Protein AF-A0A662T9D9-F1 (afdb_monomer)

Mean predicted aligned error: 6.35 Å

Foldseek 3Di:
DDPDPDPPDDDDFKDKDKDKDFPPPPPVVVLVVCVVPDPFFPDKDKDFPADDPGITIMIIMTGGD

Solvent-accessible surface area (backbone atoms only — not comparable to full-atom values): 4051 Å² total; per-residue (Å²): 136,84,84,76,79,76,83,80,77,83,69,76,46,68,50,78,44,82,43,82,42,52,65,74,66,44,76,66,58,48,51,49,52,48,52,75,72,38,88,51,51,77,46,77,48,74,47,80,77,45,81,58,95,71,35,30,33,30,41,37,39,42,31,30,112

Radius of gyration: 16.7 Å; Cα contacts (8 Å, |Δi|>4): 92; chains: 1; bounding box: 27×21×58 Å

Structure (mmCIF, N/CA/C/O backbone):
data_AF-A0A662T9D9-F1
#
_entry.id   AF-A0A662T9D9-F1
#
loop_
_atom_site.group_PDB
_atom_site.id
_atom_site.type_symbol
_atom_site.label_atom_id
_atom_site.label_alt_id
_atom_site.label_comp_id
_atom_site.label_asym_id
_atom_site.label_entity_id
_atom_site.label_seq_id
_atom_site.pdbx_PDB_ins_code
_atom_site.Cartn_x
_atom_site.Cartn_y
_atom_site.Cartn_z
_atom_site.occupancy
_atom_site.B_iso_or_equiv
_atom_site.auth_seq_id
_atom_site.auth_comp_id
_atom_site.auth_asym_id
_atom_site.auth_atom_id
_atom_site.pdbx_PDB_model_num
ATOM 1 N N . MET A 1 1 ? 13.667 -11.723 -46.086 1.00 41.22 1 MET A N 1
ATOM 2 C CA . MET A 1 1 ? 13.906 -11.245 -44.706 1.00 41.22 1 MET A CA 1
ATOM 3 C C . MET A 1 1 ? 12.669 -10.469 -44.287 1.00 41.22 1 MET A C 1
ATOM 5 O O . MET A 1 1 ? 12.425 -9.414 -44.852 1.00 41.22 1 MET A O 1
ATOM 9 N N . ILE A 1 2 ? 11.824 -11.030 -43.423 1.00 39.72 2 ILE A N 1
ATOM 10 C CA . ILE A 1 2 ? 10.602 -10.354 -42.963 1.00 39.72 2 ILE A CA 1
ATOM 11 C C . ILE A 1 2 ? 10.957 -9.664 -41.646 1.00 39.72 2 ILE A C 1
ATOM 13 O O . ILE A 1 2 ? 11.307 -10.336 -40.677 1.00 39.72 2 ILE A O 1
ATOM 17 N N . ILE A 1 3 ? 10.930 -8.331 -41.633 1.00 52.38 3 ILE A N 1
ATOM 18 C CA . ILE A 1 3 ? 11.150 -7.535 -40.424 1.00 52.38 3 ILE A CA 1
ATOM 19 C C . ILE A 1 3 ? 9.877 -7.650 -39.588 1.00 52.38 3 ILE A C 1
ATOM 21 O O . ILE A 1 3 ? 8.834 -7.102 -39.938 1.00 52.38 3 ILE A O 1
ATOM 25 N N . LYS A 1 4 ? 9.952 -8.413 -38.499 1.00 55.31 4 LYS A N 1
ATOM 26 C CA . LYS A 1 4 ? 8.879 -8.516 -37.513 1.00 55.31 4 LYS A CA 1
ATOM 27 C C . LYS A 1 4 ? 8.908 -7.229 -36.686 1.00 55.31 4 LYS A C 1
ATOM 29 O O . LYS A 1 4 ? 9.787 -7.060 -35.846 1.00 55.31 4 LYS A O 1
ATOM 34 N N . VAL A 1 5 ? 8.004 -6.294 -36.970 1.00 63.06 5 VAL A N 1
ATOM 35 C CA . VAL A 1 5 ? 7.802 -5.113 -36.121 1.00 63.06 5 VAL A CA 1
ATOM 36 C C . VAL A 1 5 ? 7.252 -5.626 -34.793 1.00 63.06 5 VAL A C 1
ATOM 38 O O . VAL A 1 5 ? 6.166 -6.196 -34.750 1.00 63.06 5 VAL A O 1
ATOM 41 N N . ALA A 1 6 ? 8.045 -5.523 -33.728 1.00 61.94 6 ALA A N 1
ATOM 42 C CA . ALA A 1 6 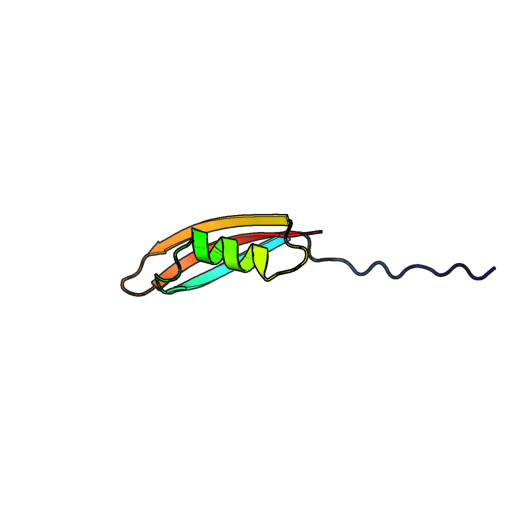? 7.610 -5.914 -32.397 1.00 61.94 6 ALA A CA 1
ATOM 43 C C . ALA A 1 6 ? 6.512 -4.947 -31.937 1.00 61.94 6 ALA A C 1
ATOM 45 O O . ALA A 1 6 ? 6.750 -3.741 -31.841 1.00 61.94 6 ALA A O 1
ATOM 46 N N . GLU A 1 7 ? 5.316 -5.464 -31.664 1.00 61.25 7 GLU A N 1
ATOM 47 C CA . GLU A 1 7 ? 4.256 -4.681 -31.035 1.00 61.25 7 GLU A CA 1
ATOM 48 C C . GLU A 1 7 ? 4.725 -4.248 -29.643 1.00 61.25 7 GLU A C 1
ATOM 50 O O . GLU A 1 7 ? 4.892 -5.054 -28.725 1.00 61.25 7 GLU A O 1
ATOM 55 N N . LYS A 1 8 ? 5.003 -2.952 -29.488 1.00 59.69 8 LYS A N 1
ATOM 56 C CA . LYS A 1 8 ? 5.379 -2.368 -28.203 1.00 59.69 8 LYS A CA 1
ATOM 57 C C . LYS A 1 8 ? 4.104 -2.148 -27.394 1.00 59.69 8 LYS A C 1
ATOM 59 O O . LYS A 1 8 ? 3.539 -1.058 -27.411 1.00 59.69 8 LYS A O 1
ATOM 64 N N . HIS A 1 9 ? 3.643 -3.180 -26.693 1.00 63.41 9 HIS A N 1
ATOM 65 C CA . HIS A 1 9 ? 2.587 -3.008 -25.699 1.00 63.41 9 HIS A CA 1
ATOM 66 C C . HIS A 1 9 ? 3.083 -2.034 -24.625 1.00 63.41 9 HIS A C 1
ATOM 68 O O . HIS A 1 9 ? 4.091 -2.282 -23.958 1.00 63.41 9 HIS A O 1
ATOM 74 N N . SER A 1 10 ? 2.411 -0.888 -24.499 1.00 73.56 10 SER A N 1
ATOM 75 C CA . SER A 1 10 ? 2.717 0.079 -23.449 1.00 73.56 10 SER A CA 1
ATOM 76 C C . SER A 1 10 ? 2.394 -0.552 -22.101 1.00 73.56 10 SER A C 1
ATOM 78 O O . SER A 1 10 ? 1.250 -0.921 -21.845 1.00 73.56 10 SER A O 1
ATOM 80 N N . LYS A 1 11 ? 3.401 -0.686 -21.244 1.00 84.06 11 LYS A N 1
ATOM 81 C CA . LYS A 1 11 ? 3.223 -1.163 -19.874 1.00 84.06 11 LYS A CA 1
ATOM 82 C C . LYS A 1 11 ? 2.822 -0.005 -18.963 1.00 84.06 11 LYS A C 1
ATOM 84 O O . LYS A 1 11 ? 3.281 1.122 -19.159 1.00 84.06 11 LYS A O 1
ATOM 89 N N . ILE A 1 12 ? 1.995 -0.282 -17.958 1.00 89.94 12 ILE A N 1
ATOM 90 C CA . ILE A 1 12 ? 1.674 0.687 -16.904 1.00 89.94 12 ILE A CA 1
ATOM 91 C C . ILE A 1 12 ? 2.945 0.905 -16.078 1.00 89.94 12 ILE A C 1
ATOM 93 O O . ILE A 1 12 ? 3.479 -0.036 -15.500 1.00 89.94 12 ILE A O 1
ATOM 97 N N . ARG A 1 13 ? 3.451 2.142 -16.074 1.00 93.88 13 ARG A N 1
ATOM 98 C CA . ARG A 1 13 ? 4.698 2.519 -15.385 1.00 93.88 13 ARG A CA 1
ATOM 99 C C . ARG A 1 13 ? 4.476 3.078 -13.990 1.00 93.88 13 ARG A C 1
ATOM 101 O O . ARG A 1 13 ? 5.335 2.942 -13.126 1.00 93.88 13 ARG A O 1
ATOM 108 N N . TYR A 1 14 ? 3.358 3.765 -13.813 1.00 96.06 14 TYR A N 1
ATOM 109 C CA . TYR A 1 14 ? 3.032 4.490 -12.603 1.00 96.06 14 TYR A CA 1
ATOM 110 C C . TYR A 1 14 ? 1.522 4.540 -12.440 1.00 96.06 14 TYR A C 1
ATOM 112 O O . TYR A 1 14 ? 0.804 4.760 -13.421 1.00 96.06 14 TYR A O 1
ATOM 120 N N . LEU A 1 15 ? 1.056 4.333 -11.216 1.00 95.94 15 LEU A N 1
ATOM 121 C CA . LEU A 1 15 ? -0.353 4.378 -10.888 1.00 95.94 15 LE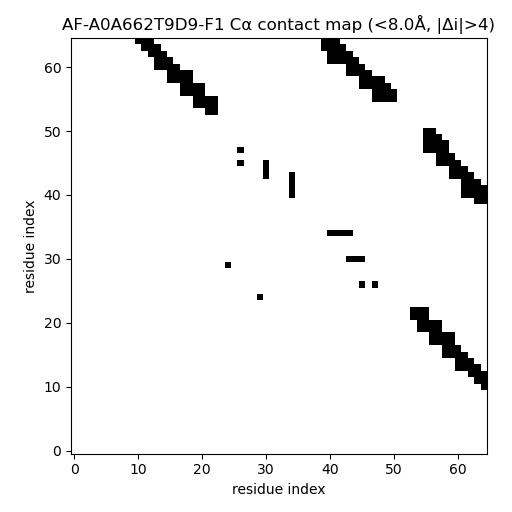U A CA 1
ATOM 122 C C . LEU A 1 15 ? -0.534 4.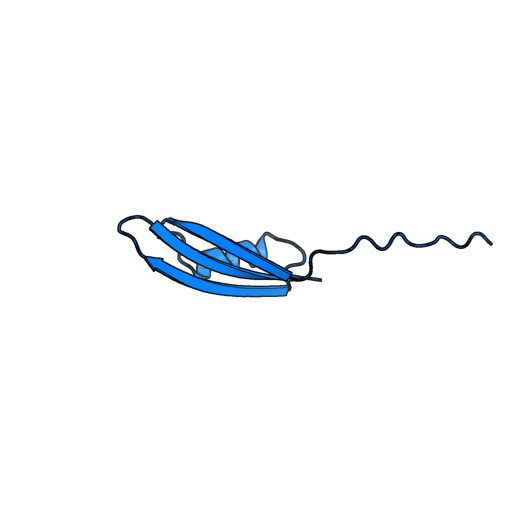884 -9.455 1.00 95.94 15 LEU A C 1
ATOM 124 O O . LEU A 1 15 ? 0.205 4.486 -8.558 1.00 95.94 15 LEU A O 1
ATOM 128 N N . THR A 1 16 ? -1.517 5.753 -9.247 1.00 97.94 16 THR A N 1
ATOM 129 C CA . THR A 1 16 ? -1.908 6.239 -7.921 1.00 97.94 16 THR A CA 1
ATOM 130 C C . THR A 1 16 ? -3.310 5.731 -7.621 1.00 97.94 16 THR A C 1
ATOM 132 O O . THR A 1 16 ? -4.226 5.957 -8.411 1.00 97.94 16 THR A O 1
ATOM 135 N N . LEU A 1 17 ? -3.467 5.037 -6.498 1.00 98.06 17 LEU A N 1
ATOM 136 C CA . LEU A 1 17 ? -4.734 4.503 -6.010 1.00 98.06 17 LEU A CA 1
ATOM 137 C C . LEU A 1 17 ? -5.164 5.239 -4.753 1.00 98.06 17 LEU A C 1
ATOM 139 O O . LEU A 1 17 ? -4.341 5.506 -3.879 1.00 98.06 17 LEU A O 1
ATOM 143 N N . ASP A 1 18 ? -6.461 5.490 -4.666 1.00 98.12 18 ASP A N 1
ATOM 144 C CA . ASP A 1 18 ? -7.155 5.817 -3.428 1.00 98.12 18 ASP A CA 1
ATOM 145 C C . ASP A 1 18 ? -7.864 4.541 -2.955 1.00 98.12 18 ASP A C 1
ATOM 147 O O . ASP A 1 18 ? -8.582 3.907 -3.737 1.00 98.12 18 ASP A O 1
ATOM 151 N N . ILE A 1 19 ? -7.566 4.090 -1.738 1.00 98.06 19 ILE A N 1
ATOM 152 C CA . ILE A 1 19 ? -7.970 2.776 -1.231 1.00 98.06 19 ILE A CA 1
ATOM 153 C C . ILE A 1 19 ? -8.569 2.950 0.162 1.00 98.06 19 ILE A C 1
ATOM 155 O O . ILE A 1 19 ? -7.876 3.363 1.085 1.00 98.06 19 ILE A O 1
ATOM 159 N N . LEU A 1 20 ? -9.823 2.534 0.332 1.00 98.25 20 LEU A N 1
ATOM 160 C CA . LEU A 1 20 ? -10.446 2.343 1.640 1.00 98.25 20 LEU A CA 1
ATOM 161 C C . LEU A 1 20 ? -10.251 0.889 2.077 1.00 98.25 20 LEU A C 1
ATOM 163 O O . LEU A 1 20 ? -10.651 -0.033 1.359 1.00 98.25 20 LEU A O 1
ATOM 167 N N . LYS A 1 21 ? -9.656 0.667 3.249 1.00 97.31 21 LYS A N 1
ATOM 168 C CA . LYS A 1 21 ? -9.445 -0.679 3.795 1.00 97.31 21 LYS A CA 1
ATOM 169 C C . LYS A 1 21 ? -9.739 -0.733 5.299 1.00 97.31 21 LYS A C 1
ATOM 171 O O . LYS A 1 21 ? -9.700 0.299 5.960 1.00 97.31 21 LYS A O 1
ATOM 176 N N . PRO A 1 22 ? -10.016 -1.916 5.871 1.00 98.12 22 PRO A N 1
ATOM 177 C CA . PRO A 1 22 ? -10.011 -2.083 7.322 1.00 98.12 22 PRO A CA 1
ATOM 178 C C . PRO A 1 22 ? -8.606 -1.867 7.911 1.00 98.12 22 PRO A C 1
ATOM 180 O O . PRO A 1 22 ? -7.596 -1.908 7.198 1.00 98.12 22 PRO A O 1
ATOM 183 N N . HIS A 1 23 ? -8.535 -1.712 9.235 1.00 97.12 23 HIS A N 1
ATOM 184 C CA . HIS A 1 23 ? -7.268 -1.534 9.965 1.00 97.12 23 HIS A CA 1
ATOM 185 C C . HIS A 1 23 ? -6.301 -2.721 9.837 1.00 97.12 23 HIS A C 1
ATOM 187 O O . HIS A 1 23 ? -5.091 -2.535 9.913 1.00 97.12 23 HIS A O 1
ATOM 193 N N . PHE A 1 24 ? -6.817 -3.935 9.616 1.00 96.88 24 PHE A N 1
ATOM 194 C CA . PHE A 1 24 ? -6.008 -5.139 9.409 1.00 96.88 24 PHE A CA 1
ATOM 195 C C . PHE A 1 24 ? -6.200 -5.706 7.989 1.00 96.88 24 PHE A C 1
ATOM 197 O O . PHE A 1 24 ? -7.348 -5.914 7.586 1.00 96.88 24 PHE A O 1
ATOM 204 N N . PRO A 1 25 ? -5.126 -6.029 7.241 1.00 96.94 25 PRO A N 1
ATOM 205 C CA . PRO A 1 25 ? -3.709 -5.901 7.609 1.00 96.94 25 PRO A CA 1
ATOM 206 C C . PRO A 1 25 ? -3.254 -4.438 7.710 1.00 96.94 25 PRO A C 1
ATOM 208 O O . PRO A 1 25 ? -3.875 -3.554 7.109 1.00 96.94 25 PRO A O 1
ATOM 211 N N . ASP A 1 26 ? -2.179 -4.192 8.466 1.00 96.50 26 ASP A N 1
ATOM 212 C CA . ASP A 1 26 ? -1.615 -2.846 8.588 1.00 96.50 26 ASP A CA 1
ATOM 213 C C . ASP A 1 26 ? -1.027 -2.352 7.254 1.00 96.50 26 ASP A C 1
ATOM 215 O O . ASP A 1 26 ? -0.903 -3.097 6.277 1.00 96.50 26 ASP A O 1
ATOM 219 N N . ILE A 1 27 ? -0.698 -1.063 7.183 1.00 95.88 27 ILE A N 1
ATOM 220 C CA . ILE A 1 27 ? -0.210 -0.426 5.955 1.00 95.88 27 ILE A CA 1
ATOM 221 C C . ILE A 1 27 ? 1.082 -1.055 5.397 1.00 95.88 27 ILE A C 1
ATOM 223 O O . ILE A 1 27 ? 1.262 -1.089 4.173 1.00 95.88 27 ILE A O 1
ATOM 227 N N . VAL A 1 28 ? 1.976 -1.558 6.255 1.00 96.50 28 VAL A N 1
ATOM 228 C CA . VAL A 1 28 ? 3.260 -2.152 5.851 1.00 96.50 28 VAL A CA 1
ATOM 229 C C . VAL A 1 28 ? 3.027 -3.547 5.287 1.00 96.50 28 VAL A C 1
ATOM 231 O O . VAL A 1 28 ? 3.510 -3.849 4.190 1.00 96.50 28 VAL A O 1
ATOM 234 N N . ASP A 1 29 ? 2.232 -4.358 5.982 1.00 98.00 29 ASP A N 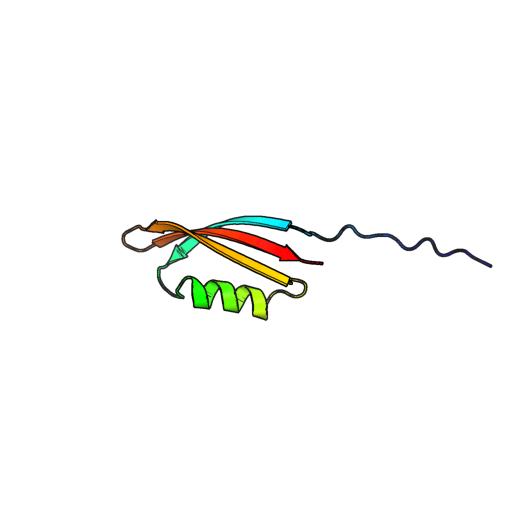1
ATOM 235 C CA . ASP A 1 29 ? 1.858 -5.701 5.542 1.00 98.00 29 ASP A CA 1
ATOM 236 C C . ASP A 1 29 ? 1.056 -5.640 4.241 1.00 98.00 29 ASP A C 1
ATOM 238 O O . ASP A 1 29 ? 1.380 -6.330 3.272 1.00 98.00 29 ASP A O 1
ATOM 242 N N . PHE A 1 30 ? 0.062 -4.749 4.165 1.00 97.56 30 PHE A N 1
ATOM 243 C CA . PHE A 1 30 ? -0.733 -4.543 2.956 1.00 97.56 30 PHE A CA 1
ATOM 244 C C . PHE A 1 30 ? 0.151 -4.176 1.757 1.00 97.56 30 PHE A C 1
ATOM 246 O O . PHE A 1 30 ? 0.036 -4.786 0.693 1.00 97.56 30 PHE A O 1
ATOM 253 N N . SER A 1 31 ? 1.078 -3.227 1.927 1.00 96.81 31 SER A N 1
ATOM 254 C CA . SER A 1 31 ? 1.991 -2.807 0.853 1.00 96.81 31 SER A CA 1
ATOM 255 C C . SER A 1 31 ? 2.936 -3.939 0.429 1.00 96.81 31 SER A C 1
ATOM 257 O O . SER A 1 31 ? 3.128 -4.166 -0.767 1.00 96.81 31 SER A O 1
ATOM 259 N N . SER A 1 32 ? 3.479 -4.691 1.390 1.00 97.00 32 SER A N 1
ATOM 260 C CA . SER A 1 32 ? 4.369 -5.832 1.124 1.00 97.00 32 SER A CA 1
ATOM 261 C C . SER A 1 32 ? 3.644 -6.941 0.361 1.00 97.00 32 SER A C 1
ATOM 263 O O . SER A 1 32 ? 4.153 -7.438 -0.642 1.00 97.00 32 SER A O 1
ATOM 265 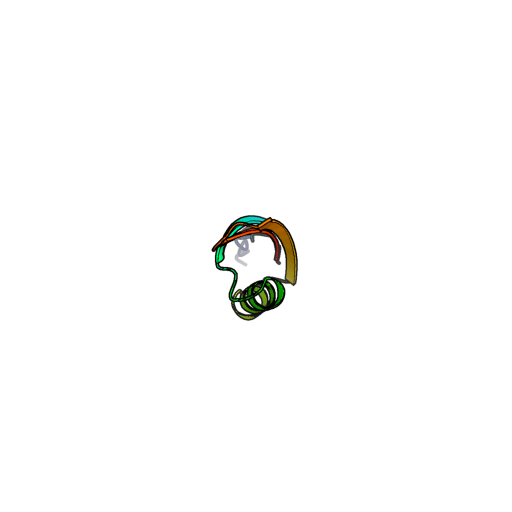N N . MET A 1 33 ? 2.400 -7.248 0.742 1.00 97.38 33 MET A N 1
ATOM 266 C CA . MET A 1 33 ? 1.567 -8.229 0.044 1.00 97.38 33 MET A CA 1
ATOM 267 C C . MET A 1 33 ? 1.302 -7.847 -1.418 1.00 97.38 33 MET A C 1
ATOM 269 O O . MET A 1 33 ? 1.276 -8.729 -2.277 1.00 97.38 33 MET A O 1
ATOM 273 N N . ILE A 1 34 ? 1.091 -6.561 -1.726 1.00 95.88 34 ILE A N 1
ATOM 274 C CA . ILE A 1 34 ? 0.931 -6.105 -3.117 1.00 95.88 34 ILE A CA 1
ATOM 275 C C . ILE A 1 34 ? 2.238 -6.290 -3.892 1.00 95.88 34 ILE A C 1
ATOM 277 O O . ILE A 1 34 ? 2.210 -6.816 -5.004 1.00 95.88 34 ILE A O 1
ATOM 281 N N . MET A 1 35 ? 3.376 -5.914 -3.302 1.00 95.38 35 MET A N 1
ATOM 282 C CA . MET A 1 35 ? 4.689 -6.066 -3.938 1.00 95.38 35 MET A CA 1
ATOM 283 C C . MET A 1 35 ? 5.031 -7.537 -4.231 1.00 95.38 35 MET A C 1
ATOM 285 O O . MET A 1 35 ? 5.584 -7.835 -5.286 1.00 95.38 35 MET A O 1
ATOM 289 N N . GLU A 1 36 ? 4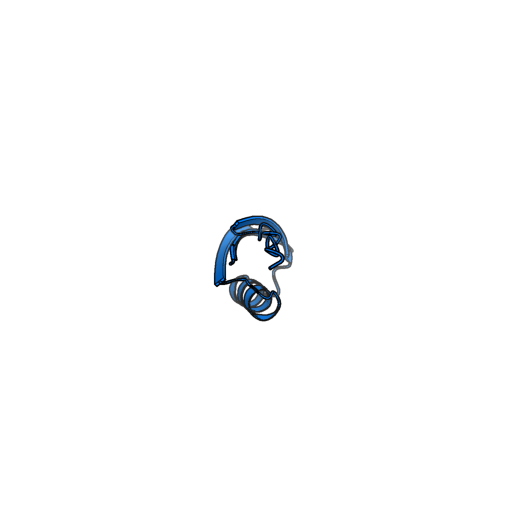.666 -8.462 -3.340 1.00 96.75 36 GLU A N 1
ATOM 290 C CA . GLU A 1 36 ? 4.885 -9.903 -3.525 1.00 96.75 36 GLU A CA 1
ATOM 291 C C . GLU A 1 36 ? 3.946 -10.531 -4.565 1.00 96.75 36 GLU A C 1
ATOM 293 O O . GLU A 1 36 ? 4.348 -11.426 -5.312 1.00 96.75 36 GLU A O 1
ATOM 298 N N . LYS A 1 37 ? 2.680 -10.095 -4.610 1.00 96.69 37 LYS A N 1
ATOM 299 C CA . LYS A 1 37 ? 1.642 -10.733 -5.439 1.00 96.69 37 LYS A CA 1
ATOM 300 C C . LYS A 1 37 ? 1.535 -10.166 -6.849 1.00 96.69 37 LYS A C 1
ATOM 302 O O . LYS A 1 37 ? 1.013 -10.851 -7.730 1.00 96.69 37 LYS A O 1
ATOM 307 N N . VAL A 1 38 ? 1.974 -8.929 -7.077 1.00 94.62 38 VAL A N 1
ATOM 308 C CA . VAL A 1 38 ? 1.802 -8.246 -8.365 1.00 94.62 38 VAL A CA 1
ATOM 309 C C . VAL A 1 38 ? 3.127 -8.199 -9.121 1.00 94.62 38 VAL A C 1
ATOM 311 O O . VAL A 1 38 ? 4.020 -7.407 -8.826 1.00 94.62 38 VAL A O 1
ATOM 314 N N . ALA A 1 39 ? 3.241 -9.039 -10.150 1.00 93.12 39 ALA A N 1
ATOM 315 C CA . ALA A 1 39 ? 4.413 -9.065 -11.016 1.00 93.12 39 ALA A CA 1
ATOM 316 C C . ALA A 1 39 ? 4.625 -7.715 -11.726 1.00 93.12 39 ALA A C 1
ATOM 318 O O . ALA A 1 39 ? 3.685 -7.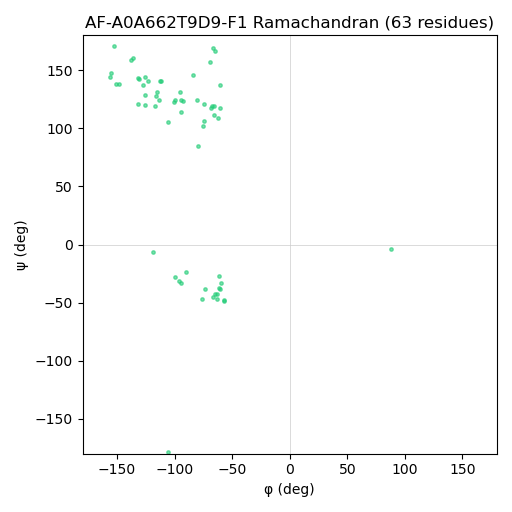114 -12.246 1.00 93.12 39 ALA A O 1
ATOM 319 N N . GLY A 1 40 ? 5.880 -7.270 -11.790 1.00 92.88 40 GLY A N 1
ATOM 320 C CA . GLY A 1 40 ? 6.265 -6.025 -12.459 1.00 92.88 40 GLY A CA 1
ATOM 321 C C . GLY A 1 40 ? 6.203 -4.778 -11.577 1.00 92.88 40 GLY A C 1
ATOM 322 O O . GLY A 1 40 ? 6.624 -3.719 -12.036 1.00 92.88 40 GLY A O 1
ATOM 323 N N . VAL A 1 41 ? 5.749 -4.885 -10.322 1.00 95.69 41 VAL A N 1
ATOM 324 C CA . VAL A 1 41 ? 5.875 -3.802 -9.338 1.00 95.69 41 VAL A CA 1
ATOM 325 C C . VAL A 1 41 ? 7.323 -3.712 -8.868 1.00 95.69 41 VAL A C 1
ATOM 327 O O . VAL A 1 41 ? 7.880 -4.664 -8.330 1.00 95.69 41 VAL A O 1
ATOM 330 N N . SER A 1 42 ? 7.942 -2.554 -9.075 1.00 95.31 42 SER A N 1
ATOM 331 C CA . SER A 1 42 ? 9.321 -2.275 -8.667 1.00 95.31 42 SER A CA 1
ATOM 332 C C . SER A 1 42 ? 9.399 -1.480 -7.367 1.00 95.31 42 SER A C 1
ATOM 334 O O . SER A 1 42 ? 10.379 -1.594 -6.631 1.00 95.31 42 SER A O 1
ATOM 336 N N . LYS A 1 43 ? 8.376 -0.669 -7.075 1.00 96.56 43 LYS A N 1
ATOM 337 C CA . LYS A 1 43 ? 8.307 0.161 -5.871 1.00 96.56 43 LYS A CA 1
ATOM 338 C C . LYS A 1 43 ? 6.861 0.485 -5.519 1.00 96.56 43 LYS A C 1
ATOM 340 O O . LYS A 1 43 ? 6.048 0.756 -6.401 1.00 96.56 43 LYS A O 1
ATOM 345 N N . ILE A 1 44 ? 6.590 0.541 -4.220 1.00 97.69 44 ILE A N 1
ATOM 346 C CA . ILE A 1 44 ? 5.347 1.062 -3.653 1.00 97.69 44 ILE A CA 1
ATOM 347 C C . ILE A 1 44 ? 5.689 2.191 -2.681 1.00 97.69 44 ILE A C 1
ATOM 349 O O . ILE A 1 44 ? 6.679 2.119 -1.950 1.00 97.69 44 ILE A O 1
ATOM 353 N N . ARG A 1 45 ? 4.877 3.246 -2.685 1.00 98.00 45 ARG A N 1
ATOM 354 C CA . ARG A 1 45 ? 4.820 4.244 -1.617 1.00 98.00 45 ARG A CA 1
ATOM 355 C C . ARG A 1 45 ? 3.376 4.344 -1.156 1.00 98.00 45 ARG A C 1
ATOM 357 O O . ARG A 1 45 ? 2.498 4.573 -1.977 1.00 98.00 45 ARG A O 1
ATOM 364 N N . THR A 1 46 ? 3.157 4.230 0.142 1.00 97.69 46 THR A N 1
ATOM 365 C CA . THR A 1 46 ? 1.817 4.274 0.725 1.00 97.69 46 THR A CA 1
ATOM 366 C C . THR A 1 46 ? 1.791 5.310 1.834 1.00 97.69 46 THR A C 1
ATOM 368 O O . THR A 1 46 ? 2.735 5.397 2.620 1.00 97.69 46 THR A O 1
ATOM 371 N N . GLU A 1 47 ? 0.727 6.100 1.888 1.00 97.75 47 GLU A N 1
ATOM 372 C CA . GLU A 1 47 ? 0.457 7.053 2.962 1.00 97.75 47 GLU A CA 1
ATOM 373 C C . GLU A 1 47 ? -0.983 6.892 3.446 1.00 97.75 47 GLU A C 1
ATOM 375 O O . GLU A 1 47 ? -1.880 6.626 2.647 1.00 97.75 47 GLU A O 1
ATOM 380 N N . ILE A 1 48 ? -1.199 7.048 4.750 1.00 97.88 48 ILE A N 1
ATOM 381 C CA . ILE A 1 48 ? -2.543 7.112 5.327 1.00 97.88 48 ILE A CA 1
ATOM 382 C C . ILE A 1 48 ? -3.063 8.529 5.110 1.00 97.88 48 ILE A C 1
ATOM 384 O O . ILE A 1 48 ? -2.409 9.494 5.510 1.00 97.88 48 ILE A O 1
ATOM 388 N N . THR A 1 49 ? -4.221 8.654 4.470 1.00 98.38 49 THR A N 1
ATOM 389 C CA . THR A 1 49 ? -4.880 9.944 4.242 1.00 98.38 49 THR A CA 1
ATOM 390 C C . THR A 1 49 ? -5.937 10.235 5.300 1.00 98.38 49 THR A C 1
ATOM 392 O O . THR A 1 49 ? -6.135 11.399 5.636 1.00 98.38 49 THR A O 1
ATOM 395 N N . GLU A 1 50 ? -6.585 9.202 5.844 1.00 98.38 50 GLU A N 1
ATOM 396 C CA . GLU A 1 50 ? -7.623 9.324 6.873 1.00 98.38 50 GLU A CA 1
ATOM 397 C C . GLU A 1 50 ? -7.729 8.039 7.704 1.00 98.38 50 GLU A C 1
ATOM 399 O O . GLU A 1 50 ? -7.497 6.945 7.189 1.00 98.38 50 GLU A O 1
ATOM 404 N N . ILE A 1 51 ? -8.082 8.178 8.984 1.00 97.75 51 ILE A N 1
ATOM 405 C CA . ILE A 1 51 ? -8.332 7.065 9.907 1.00 97.75 51 ILE A CA 1
ATOM 406 C C . ILE A 1 51 ? -9.719 7.263 10.517 1.00 97.75 51 ILE A C 1
ATOM 408 O O . ILE A 1 51 ? -9.952 8.246 11.220 1.00 97.75 51 ILE A O 1
ATOM 412 N N . ASP A 1 52 ? -10.594 6.292 10.289 1.00 97.81 52 ASP A N 1
ATOM 413 C CA . ASP A 1 52 ? -11.935 6.200 10.855 1.00 97.81 52 ASP A CA 1
ATOM 414 C C . ASP A 1 52 ? -11.997 5.133 11.957 1.00 97.81 52 ASP A C 1
ATOM 416 O O . ASP A 1 52 ? -11.016 4.461 12.284 1.00 97.81 52 ASP A O 1
ATOM 420 N N . GLN A 1 53 ? -13.188 4.946 12.534 1.00 97.81 53 GLN A N 1
ATOM 421 C CA . GLN A 1 53 ? -13.415 3.963 13.592 1.00 97.81 53 GLN A CA 1
ATOM 422 C C . GLN A 1 53 ? -13.031 2.538 13.156 1.00 97.81 53 GLN A C 1
ATOM 424 O O . GLN A 1 53 ? -12.288 1.867 13.869 1.00 97.81 53 GLN A O 1
ATOM 429 N N . ASP A 1 54 ? -13.481 2.102 11.976 1.00 96.94 54 ASP A N 1
ATOM 430 C CA . ASP A 1 54 ? -13.310 0.718 11.502 1.00 96.94 54 ASP A CA 1
ATOM 431 C C . ASP A 1 54 ? -12.482 0.608 10.207 1.00 96.94 54 ASP A C 1
ATOM 433 O O . ASP A 1 54 ? -12.157 -0.497 9.758 1.00 96.94 54 ASP A O 1
ATOM 437 N N . THR A 1 55 ? -12.138 1.744 9.597 1.00 97.75 55 THR A N 1
ATOM 438 C CA . THR A 1 55 ? -11.454 1.825 8.302 1.00 97.75 55 THR A CA 1
ATOM 439 C C . THR A 1 55 ? -10.333 2.850 8.311 1.00 97.75 55 THR A C 1
ATOM 441 O O . THR A 1 55 ? -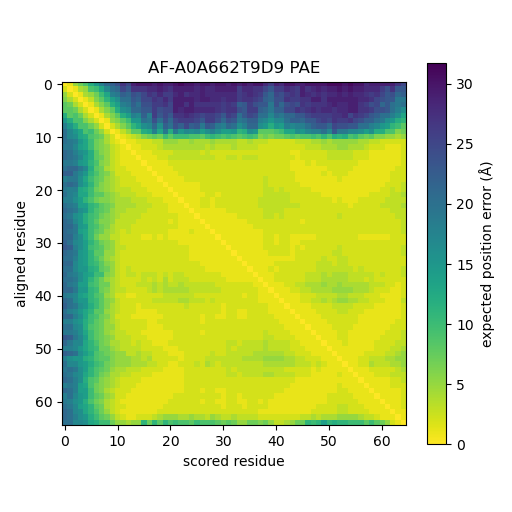10.305 3.764 9.126 1.00 97.75 55 THR A O 1
ATOM 444 N N . GLU A 1 56 ? -9.427 2.722 7.355 1.00 97.94 56 GLU A N 1
ATOM 445 C CA . GLU A 1 56 ? -8.491 3.769 6.983 1.00 97.94 56 GLU A CA 1
ATOM 446 C C . GLU A 1 56 ? -8.501 3.956 5.465 1.00 97.94 56 GLU A C 1
ATOM 448 O O . GLU A 1 56 ? -8.624 2.994 4.695 1.00 97.94 56 GLU A O 1
ATOM 453 N N . SER A 1 57 ? -8.377 5.212 5.047 1.00 98.44 57 SER A N 1
ATOM 454 C CA . SER A 1 57 ? -8.141 5.577 3.655 1.00 98.44 57 SER A CA 1
ATOM 455 C C . SER A 1 57 ? -6.643 5.752 3.454 1.00 98.44 57 SER A C 1
ATOM 457 O O . SER A 1 57 ? -5.971 6.435 4.234 1.00 98.44 57 SER A O 1
ATOM 459 N N . ILE A 1 58 ? -6.106 5.129 2.410 1.00 98.31 58 ILE A N 1
ATOM 460 C CA . ILE A 1 58 ? -4.696 5.211 2.042 1.00 98.31 58 ILE A CA 1
ATOM 461 C C . ILE A 1 58 ? -4.556 5.653 0.588 1.00 98.31 58 ILE A C 1
ATOM 463 O O . ILE A 1 58 ? -5.308 5.227 -0.292 1.00 98.31 58 ILE A O 1
ATOM 467 N N . ARG A 1 59 ? -3.519 6.445 0.313 1.00 98.56 59 ARG A N 1
ATOM 468 C CA . ARG A 1 59 ? -3.047 6.696 -1.048 1.00 98.56 59 ARG A CA 1
ATOM 469 C C . ARG A 1 59 ? -1.838 5.819 -1.325 1.00 98.56 59 ARG A C 1
ATOM 471 O O . ARG A 1 59 ? -0.839 5.887 -0.610 1.00 98.56 59 ARG A O 1
ATOM 478 N N . MET A 1 60 ? -1.913 5.018 -2.383 1.00 98.31 60 MET A N 1
ATOM 479 C CA . MET A 1 60 ? -0.832 4.128 -2.804 1.00 98.31 60 MET A CA 1
ATOM 480 C C . MET A 1 60 ? -0.319 4.514 -4.189 1.00 98.31 60 MET A C 1
ATOM 482 O O . MET A 1 60 ? -1.047 4.465 -5.177 1.00 98.31 60 MET A O 1
ATOM 486 N N . GLU A 1 61 ? 0.957 4.861 -4.269 1.00 98.31 61 GLU A N 1
ATOM 487 C CA . GLU A 1 61 ? 1.694 5.028 -5.514 1.00 98.31 61 GLU A CA 1
ATOM 488 C C . GLU A 1 61 ? 2.432 3.731 -5.855 1.00 98.31 61 GLU A C 1
ATOM 490 O O . GLU A 1 61 ? 3.251 3.243 -5.071 1.00 98.31 61 GLU A O 1
ATOM 495 N N . VAL A 1 62 ? 2.183 3.197 -7.046 1.00 97.69 62 VAL A N 1
ATOM 496 C CA . VAL A 1 62 ? 2.782 1.962 -7.556 1.00 97.69 62 VAL A CA 1
ATOM 497 C C . VAL A 1 62 ? 3.622 2.288 -8.783 1.00 97.69 62 VAL A C 1
ATOM 499 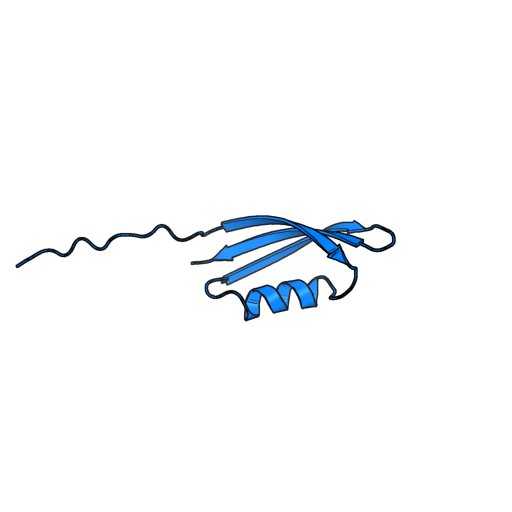O O . VAL A 1 62 ? 3.138 2.912 -9.725 1.00 97.69 62 VAL A O 1
ATOM 502 N N . TYR A 1 63 ? 4.874 1.842 -8.783 1.00 97.12 63 TYR A N 1
ATOM 503 C CA . TYR A 1 63 ? 5.812 1.988 -9.893 1.00 97.12 63 TYR A CA 1
ATOM 504 C C . TYR A 1 63 ? 6.121 0.605 -10.478 1.00 97.12 63 TYR A C 1
ATOM 506 O O . TYR A 1 63 ? 6.286 -0.357 -9.724 1.00 97.12 63 TYR A O 1
ATOM 514 N N . GLY A 1 64 ? 6.229 0.503 -11.804 1.00 93.44 64 GLY A N 1
ATOM 515 C CA . GLY A 1 64 ? 6.511 -0.756 -12.501 1.00 93.44 64 GLY A CA 1
ATOM 516 C C . GLY A 1 64 ? 7.213 -0.591 -13.850 1.00 93.44 64 GLY A C 1
ATOM 517 O O . GLY A 1 64 ? 7.379 0.530 -14.339 1.00 93.44 64 GLY A O 1
ATOM 518 N N . ASP A 1 65 ? 7.653 -1.711 -14.439 1.00 82.75 65 ASP A N 1
ATOM 519 C CA . ASP A 1 65 ? 8.451 -1.767 -15.683 1.00 82.75 65 ASP A CA 1
ATOM 520 C C . ASP A 1 65 ? 8.052 -2.886 -16.672 1.00 82.75 65 ASP A C 1
ATOM 522 O O . ASP A 1 65 ? 7.338 -3.854 -16.340 1.00 82.75 65 ASP A O 1
#

Sequence (65 aa):
MIIKVAEKHSKIRYLTLDILKPHFPDIVDFSSMIMEKVAGVSKIRTEITEIDQDTESIRMEVYGD

pLDDT: mean 90.33, std 14.93, range [39.72, 98.56]

Nearest PDB structures (foldseek):
  3bpd-assembly2_I  TM=9.116E-01  e=1.967E-04  Archaeoglobus fulgidus DSM 4304
  2x3d-assembly1_D  TM=8.940E-01  e=1.338E-03  Saccharolobus solfataricus P2
  8eti-assembly1_N  TM=6.583E-01  e=6.809E-01  Schizosaccharomyces pombe
  2wvb-assembly1_B  TM=6.190E-01  e=8.362E-01  Helicobacter pylori 26695
  6u9d-assembly2_S-2  TM=5.085E-01  e=5.938E-01  Saccharomyces cerevisiae

Secondary structure (DSSP, 8-state):
--------PPPP-EEEEEEEEESSS-HHHHHHHHHHHSTTEEEEEEEEEEE-SSEEEEEEEEEE-